Protein AF-A0A379EZR4-F1 (afdb_monomer_lite)

Sequence (82 aa):
MMNEYIKHIRKKVLRSLCNSFPTLVTKLLYYRRFGKRLNLKQPKTFNEKLQWLKLNTYKNNLLVTQCADKYKVREYIKKNTL

Radius of gyration: 16.84 Å; chains: 1; bounding box: 50×25×37 Å

Foldseek 3Di:
DVVVVVVVVVVVVLVVCCVVPVPVSLQVVCCVVPVDGQDLPDHDDPVSVVSNCVVPPQPPDVVNVQCVDPPSVVVVCVVVVD

Organism: Proteus mirabilis (NCBI:txid584)

pLDDT: mean 89.17, std 7.05, range [53.03, 94.94]

Secondary structure (DSSP, 8-state):
-HHHHHHHHHHHHHHHHHHH-HHHHHHHHHHHHHSS---SSS--SHHHHHHHHHHHTGGG-HHHHHHHSTTHHHHHHHHH--

Structure (mmCIF, N/CA/C/O backbone):
data_AF-A0A379EZR4-F1
#
_entry.id   AF-A0A379EZR4-F1
#
loop_
_atom_site.group_PDB
_atom_site.id
_atom_site.type_symbol
_atom_site.label_atom_id
_atom_site.label_alt_id
_atom_site.label_comp_id
_atom_site.label_asym_id
_atom_site.label_entity_id
_atom_site.label_seq_id
_atom_site.pdbx_PDB_ins_code
_atom_site.Cartn_x
_atom_site.Cartn_y
_atom_site.Cartn_z
_atom_site.occupancy
_atom_site.B_iso_or_equiv
_atom_site.auth_seq_id
_atom_site.auth_comp_id
_atom_site.auth_asym_id
_atom_site.auth_atom_id
_atom_site.pdbx_PDB_model_num
ATOM 1 N N . MET A 1 1 ? 26.978 -15.372 -1.184 1.00 60.75 1 MET A N 1
ATOM 2 C CA . MET A 1 1 ? 27.553 -14.138 -0.597 1.00 60.75 1 MET A CA 1
ATOM 3 C C . MET A 1 1 ? 27.276 -12.893 -1.446 1.00 60.75 1 MET A C 1
ATOM 5 O O . MET A 1 1 ? 26.532 -12.035 -0.989 1.00 60.75 1 MET A O 1
ATOM 9 N N . MET A 1 2 ? 27.749 -12.804 -2.698 1.00 64.06 2 MET A N 1
ATOM 10 C CA . MET A 1 2 ? 27.580 -11.605 -3.554 1.00 64.06 2 MET A CA 1
ATOM 11 C C . MET A 1 2 ? 26.105 -11.225 -3.837 1.00 64.06 2 MET A C 1
ATOM 13 O O . MET A 1 2 ? 25.739 -10.052 -3.822 1.00 64.06 2 MET A O 1
ATOM 17 N N . ASN A 1 3 ? 25.224 -12.221 -3.997 1.00 78.00 3 ASN A N 1
ATOM 18 C CA . ASN A 1 3 ? 23.794 -11.999 -4.255 1.00 78.00 3 ASN A CA 1
ATOM 19 C C . ASN A 1 3 ? 23.024 -11.365 -3.085 1.00 78.00 3 ASN A C 1
ATOM 21 O O . ASN A 1 3 ? 22.108 -10.583 -3.332 1.00 78.00 3 ASN A O 1
ATOM 25 N N . GLU A 1 4 ? 23.373 -11.671 -1.833 1.00 83.81 4 GLU A N 1
ATOM 26 C CA . GLU A 1 4 ? 22.700 -11.072 -0.669 1.00 83.81 4 GLU A CA 1
ATOM 27 C C . GLU A 1 4 ? 23.047 -9.585 -0.553 1.00 83.81 4 GLU A C 1
ATOM 29 O O . GLU A 1 4 ? 22.162 -8.737 -0.436 1.00 83.81 4 GLU A O 1
ATOM 34 N N . TYR A 1 5 ? 24.320 -9.236 -0.737 1.00 87.25 5 TYR A N 1
ATOM 35 C CA . TYR A 1 5 ? 24.773 -7.846 -0.737 1.00 87.25 5 TYR A CA 1
ATOM 36 C C . TYR A 1 5 ? 24.085 -7.001 -1.826 1.00 87.25 5 TYR A C 1
ATOM 38 O O . TYR A 1 5 ? 23.550 -5.921 -1.555 1.00 87.25 5 TYR A O 1
ATOM 46 N N . ILE A 1 6 ? 23.982 -7.538 -3.046 1.00 86.94 6 ILE A N 1
ATOM 47 C CA . ILE A 1 6 ? 23.276 -6.883 -4.158 1.00 86.94 6 ILE A CA 1
ATOM 48 C C . ILE A 1 6 ? 21.784 -6.686 -3.838 1.00 86.94 6 ILE A C 1
ATOM 50 O O . ILE A 1 6 ? 21.211 -5.648 -4.187 1.00 86.94 6 ILE A O 1
ATOM 54 N N . LYS A 1 7 ? 21.129 -7.640 -3.156 1.00 84.50 7 LYS A N 1
ATOM 55 C CA . LYS A 1 7 ? 19.731 -7.488 -2.711 1.00 84.50 7 LYS A CA 1
ATOM 56 C C . LYS A 1 7 ? 19.581 -6.327 -1.726 1.00 84.50 7 LYS A C 1
ATOM 58 O O . LYS A 1 7 ? 18.639 -5.542 -1.869 1.00 84.50 7 LYS A O 1
ATOM 63 N N . HIS A 1 8 ? 20.500 -6.177 -0.771 1.00 86.94 8 HIS A N 1
ATOM 64 C CA . HIS A 1 8 ? 20.472 -5.0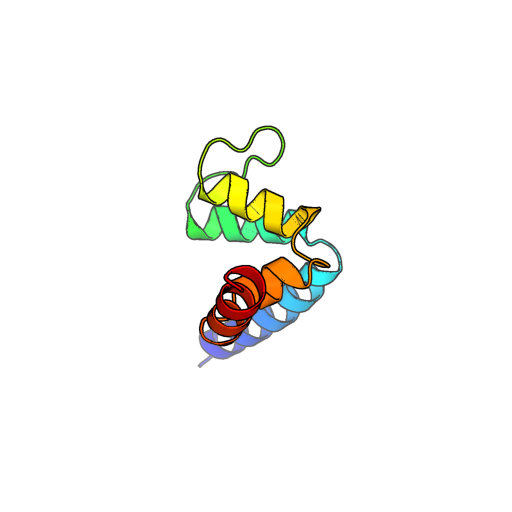75 0.196 1.00 86.94 8 HIS A CA 1
ATOM 65 C C . HIS A 1 8 ? 20.627 -3.709 -0.476 1.00 86.94 8 HIS A C 1
ATOM 67 O O . HIS A 1 8 ? 19.826 -2.805 -0.214 1.00 86.94 8 HIS A O 1
ATOM 73 N N . ILE A 1 9 ? 21.582 -3.577 -1.401 1.00 89.06 9 ILE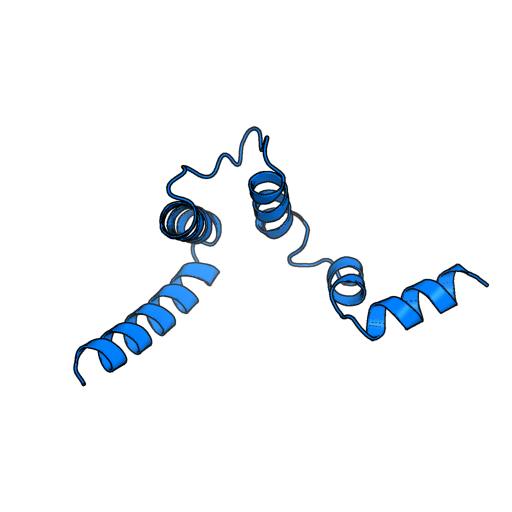 A N 1
ATOM 74 C CA . ILE A 1 9 ? 21.775 -2.344 -2.176 1.00 89.06 9 ILE A CA 1
ATOM 75 C C . ILE A 1 9 ? 20.517 -2.023 -2.981 1.00 89.06 9 ILE A C 1
ATOM 77 O O . ILE A 1 9 ? 19.976 -0.923 -2.871 1.00 89.06 9 ILE A O 1
ATOM 81 N N . ARG A 1 10 ? 19.985 -3.000 -3.727 1.00 86.56 10 ARG A N 1
ATOM 82 C CA . ARG A 1 10 ? 18.749 -2.827 -4.504 1.00 86.56 10 ARG A CA 1
ATOM 83 C C . ARG A 1 10 ? 17.586 -2.372 -3.634 1.00 86.56 10 ARG A C 1
ATOM 85 O O . ARG A 1 10 ? 16.840 -1.491 -4.045 1.00 86.56 10 ARG A O 1
ATOM 92 N N . LYS A 1 11 ? 17.435 -2.933 -2.432 1.00 84.19 11 LYS A N 1
ATOM 93 C CA . LYS A 1 11 ? 16.379 -2.547 -1.487 1.00 84.19 11 LYS A CA 1
ATOM 94 C C . LYS A 1 11 ? 16.551 -1.105 -1.000 1.00 84.19 11 LYS A C 1
ATOM 96 O O . LYS A 1 11 ? 15.561 -0.380 -0.925 1.00 84.19 11 LYS A O 1
ATOM 101 N N . LYS A 1 12 ? 17.784 -0.676 -0.708 1.00 87.06 12 LYS A N 1
ATOM 102 C CA . LYS A 1 12 ? 18.096 0.701 -0.286 1.00 87.06 12 LYS A CA 1
ATOM 103 C C . LYS A 1 12 ? 17.813 1.707 -1.405 1.00 87.06 12 LYS A C 1
ATOM 105 O O . LYS A 1 12 ? 17.111 2.689 -1.178 1.00 87.06 12 LYS A O 1
ATOM 110 N N . VAL A 1 13 ? 18.271 1.407 -2.620 1.00 88.00 13 VAL A N 1
ATOM 111 C CA . VAL A 1 13 ? 18.019 2.219 -3.819 1.00 88.00 13 VAL A CA 1
ATOM 112 C C . VAL A 1 13 ? 16.522 2.300 -4.115 1.00 88.00 13 VAL A C 1
ATOM 114 O O . VAL A 1 13 ? 15.982 3.391 -4.269 1.00 88.00 13 VAL A O 1
ATOM 117 N N . LEU A 1 14 ? 15.818 1.165 -4.104 1.00 85.06 14 LEU A N 1
ATOM 118 C CA . LEU A 1 14 ? 14.375 1.110 -4.334 1.00 85.06 14 LEU A CA 1
ATOM 119 C C . LEU A 1 14 ? 13.600 1.949 -3.312 1.00 85.06 14 LEU A C 1
ATOM 121 O O . LEU A 1 14 ? 12.666 2.648 -3.687 1.00 85.06 14 LEU A O 1
ATOM 125 N N . ARG A 1 15 ? 13.989 1.911 -2.030 1.00 84.81 15 ARG A N 1
ATOM 126 C CA . ARG A 1 15 ? 13.344 2.712 -0.979 1.00 84.81 15 ARG A CA 1
ATOM 127 C C . ARG A 1 15 ? 13.514 4.212 -1.224 1.00 84.81 15 ARG A C 1
ATOM 129 O O . ARG A 1 15 ? 12.555 4.952 -1.039 1.00 84.81 15 ARG A O 1
ATOM 136 N N . SER A 1 16 ? 14.691 4.637 -1.682 1.00 86.25 16 SER A N 1
ATOM 137 C CA . SER A 1 16 ? 14.941 6.031 -2.070 1.00 86.25 16 SER A CA 1
ATOM 138 C C . SER A 1 16 ? 14.085 6.446 -3.277 1.00 86.25 16 SER A C 1
ATOM 140 O O . SER A 1 16 ? 13.375 7.453 -3.242 1.00 86.25 16 SER A O 1
ATOM 142 N N . LEU A 1 17 ? 14.050 5.605 -4.317 1.00 88.19 17 LEU A N 1
ATOM 143 C CA . LEU A 1 17 ? 13.249 5.847 -5.520 1.00 88.19 17 LEU A CA 1
ATOM 144 C C . LEU A 1 17 ? 11.742 5.859 -5.240 1.00 88.19 17 LEU A C 1
ATOM 146 O O . LEU A 1 17 ? 11.022 6.629 -5.866 1.00 88.19 17 LEU A O 1
ATOM 150 N N . CYS A 1 18 ? 11.253 5.049 -4.294 1.00 85.88 18 CYS A N 1
ATOM 151 C CA . CYS A 1 18 ? 9.844 5.038 -3.891 1.00 85.88 18 CYS A CA 1
ATOM 152 C C . CYS A 1 18 ? 9.355 6.411 -3.413 1.00 85.88 18 CYS A C 1
ATOM 154 O O . CYS A 1 18 ? 8.196 6.743 -3.647 1.00 85.88 18 CYS A O 1
ATOM 156 N N . ASN A 1 19 ? 10.211 7.190 -2.747 1.00 82.25 19 ASN A N 1
ATOM 157 C CA . ASN A 1 19 ? 9.837 8.511 -2.248 1.00 82.25 19 ASN A CA 1
ATOM 158 C C . ASN A 1 19 ? 9.782 9.549 -3.373 1.00 82.25 19 ASN A C 1
ATOM 160 O O . ASN A 1 19 ? 8.871 10.371 -3.389 1.00 82.25 19 ASN A O 1
ATOM 164 N N . SER A 1 20 ? 10.724 9.483 -4.316 1.00 86.31 20 SER A N 1
ATOM 165 C CA . SER A 1 20 ? 10.839 10.464 -5.405 1.00 86.31 20 SER A CA 1
ATOM 166 C C . SER A 1 20 ? 9.881 10.168 -6.566 1.00 86.31 20 SER A C 1
ATOM 168 O O . SER A 1 20 ? 9.243 11.066 -7.100 1.00 86.31 20 SER A O 1
ATOM 170 N N . PHE A 1 21 ? 9.736 8.891 -6.938 1.00 90.75 21 PHE A N 1
ATOM 171 C CA . PHE A 1 21 ? 8.943 8.439 -8.086 1.00 90.75 21 PHE A CA 1
ATOM 172 C C . PHE A 1 21 ? 8.019 7.264 -7.716 1.00 90.75 21 PHE A C 1
ATOM 174 O O . PHE A 1 21 ? 8.173 6.146 -8.229 1.00 90.75 21 PHE A O 1
ATOM 181 N N . PRO A 1 22 ? 7.017 7.486 -6.847 1.00 89.94 22 PRO A N 1
ATOM 182 C CA . PRO A 1 22 ? 6.170 6.416 -6.315 1.00 89.94 22 PRO A CA 1
ATOM 183 C C . PRO A 1 22 ? 5.393 5.658 -7.401 1.00 89.94 22 PRO A C 1
ATOM 185 O O . PRO A 1 22 ? 5.229 4.438 -7.321 1.00 89.94 22 PRO A O 1
ATOM 188 N N . THR A 1 23 ? 4.937 6.350 -8.447 1.00 91.75 23 THR A N 1
ATOM 189 C CA . THR A 1 23 ? 4.139 5.763 -9.535 1.00 91.75 23 THR A CA 1
ATOM 190 C C . THR A 1 23 ? 4.970 4.836 -10.424 1.00 91.75 23 THR A C 1
ATOM 192 O O . THR A 1 23 ? 4.543 3.715 -10.707 1.00 91.75 23 THR A O 1
ATOM 195 N N . LEU A 1 24 ? 6.169 5.265 -10.833 1.00 90.94 24 LEU A N 1
ATOM 196 C CA . LEU A 1 24 ? 7.083 4.479 -11.669 1.00 90.94 24 LEU A CA 1
ATOM 197 C C . LEU A 1 24 ? 7.544 3.217 -10.943 1.00 90.94 24 LEU A C 1
ATOM 199 O O . LEU A 1 24 ? 7.457 2.117 -11.492 1.00 90.94 24 LEU A O 1
ATOM 203 N N . VAL A 1 25 ? 7.951 3.360 -9.679 1.00 93.12 25 VAL A N 1
ATOM 204 C CA . VAL A 1 25 ? 8.385 2.221 -8.869 1.00 93.12 25 VAL A CA 1
ATOM 205 C C . VAL A 1 25 ? 7.239 1.233 -8.651 1.00 93.12 25 VAL A C 1
ATOM 207 O O . VAL A 1 25 ? 7.432 0.025 -8.783 1.00 93.12 25 VAL A O 1
ATOM 210 N N . THR A 1 26 ? 6.023 1.720 -8.394 1.00 93.25 26 THR A N 1
ATOM 211 C CA . THR A 1 26 ? 4.852 0.848 -8.220 1.00 93.25 26 THR A CA 1
ATOM 212 C C . THR A 1 26 ? 4.520 0.079 -9.501 1.00 93.25 26 THR A C 1
ATOM 214 O O . THR A 1 26 ? 4.279 -1.125 -9.430 1.00 93.25 26 THR A O 1
ATOM 217 N N . LYS A 1 27 ? 4.584 0.717 -10.680 1.00 93.75 27 LYS A N 1
ATOM 218 C CA . LYS A 1 27 ? 4.403 0.033 -11.975 1.00 93.75 27 LYS A CA 1
ATOM 219 C C . LYS A 1 27 ? 5.458 -1.053 -12.204 1.00 93.75 27 LYS A C 1
ATOM 221 O O . LYS A 1 27 ? 5.105 -2.162 -12.601 1.00 93.75 27 LYS A O 1
ATOM 226 N N . LEU A 1 28 ? 6.728 -0.758 -11.915 1.00 92.75 28 LEU A N 1
ATOM 227 C CA . LEU A 1 28 ? 7.834 -1.706 -12.066 1.00 92.75 28 LEU A CA 1
ATOM 228 C C . LEU A 1 28 ? 7.674 -2.921 -11.142 1.00 92.75 28 LEU A C 1
ATOM 230 O O . LEU A 1 28 ? 7.800 -4.063 -11.583 1.00 92.75 28 LEU A O 1
ATOM 234 N N . LEU A 1 29 ? 7.372 -2.686 -9.862 1.00 92.50 29 LEU A N 1
ATOM 235 C CA . LEU A 1 29 ? 7.172 -3.754 -8.880 1.00 92.50 29 LEU A CA 1
ATOM 236 C C . LEU A 1 29 ? 5.946 -4.608 -9.206 1.00 92.50 29 LEU A C 1
ATOM 238 O O . LEU A 1 29 ? 5.996 -5.828 -9.052 1.00 92.50 29 LEU A O 1
ATOM 242 N N . TYR A 1 30 ? 4.869 -3.980 -9.681 1.00 94.81 30 TYR A N 1
ATOM 243 C CA . TYR A 1 30 ? 3.672 -4.683 -10.121 1.00 94.81 30 TYR A CA 1
ATOM 244 C C . TYR A 1 30 ? 3.971 -5.599 -11.311 1.00 94.81 30 TYR A C 1
ATOM 246 O O . TYR A 1 30 ? 3.646 -6.783 -11.262 1.00 94.81 30 TYR A O 1
ATOM 254 N N . TYR A 1 31 ? 4.674 -5.089 -12.327 1.00 94.81 31 TYR A N 1
ATOM 255 C CA . TYR A 1 31 ? 5.088 -5.884 -13.483 1.00 94.81 31 TYR A CA 1
ATOM 256 C C . TYR A 1 31 ? 5.995 -7.049 -13.080 1.00 94.81 31 TYR A C 1
ATOM 258 O O . TYR A 1 31 ? 5.751 -8.183 -13.474 1.00 94.81 31 TYR A O 1
ATOM 266 N N . ARG A 1 32 ? 6.987 -6.803 -12.217 1.00 92.25 32 ARG A N 1
ATOM 267 C CA . ARG A 1 32 ? 7.898 -7.848 -11.731 1.00 92.25 32 ARG A CA 1
ATOM 268 C C . ARG A 1 32 ? 7.182 -8.961 -10.956 1.00 92.25 32 ARG A C 1
ATOM 270 O O . ARG A 1 32 ? 7.656 -10.090 -10.970 1.00 92.25 32 ARG A O 1
ATOM 277 N N . ARG A 1 33 ? 6.091 -8.652 -10.245 1.00 92.31 33 ARG A N 1
ATOM 278 C CA . ARG A 1 33 ? 5.359 -9.626 -9.416 1.00 92.31 33 ARG A CA 1
ATOM 279 C C . ARG A 1 33 ? 4.257 -10.361 -10.178 1.00 92.31 33 ARG A C 1
ATOM 281 O O . ARG A 1 33 ? 4.080 -11.549 -9.957 1.00 92.31 33 ARG A O 1
ATOM 288 N N . PHE A 1 34 ? 3.508 -9.657 -11.022 1.00 92.19 34 PHE A N 1
ATOM 289 C CA . PHE A 1 34 ? 2.318 -10.198 -11.689 1.00 92.19 34 PHE A CA 1
ATOM 290 C C . PHE A 1 34 ? 2.521 -10.475 -13.184 1.00 92.19 34 PHE A C 1
ATOM 292 O O . PHE A 1 34 ? 1.628 -11.034 -13.814 1.00 92.19 34 PHE A O 1
ATOM 299 N N . GLY A 1 35 ? 3.638 -10.039 -13.775 1.00 92.88 35 GLY A N 1
ATOM 300 C CA . GLY A 1 35 ? 3.909 -10.172 -15.212 1.00 92.88 35 GLY A CA 1
ATOM 301 C C . GLY A 1 35 ? 3.014 -9.306 -16.107 1.00 92.88 35 GLY A C 1
ATOM 302 O O . GLY A 1 35 ? 3.002 -9.481 -17.320 1.00 92.88 35 GLY A O 1
ATOM 303 N N . LYS A 1 36 ? 2.238 -8.376 -15.534 1.00 92.38 36 LYS A N 1
ATOM 304 C CA . LYS A 1 36 ? 1.263 -7.537 -16.252 1.00 92.38 36 LYS A CA 1
ATOM 305 C C . LYS A 1 36 ? 1.552 -6.059 -16.031 1.00 92.38 36 LYS A C 1
ATOM 307 O O . LYS A 1 36 ? 2.041 -5.663 -14.974 1.00 92.38 36 LYS A O 1
ATOM 312 N N . ARG A 1 37 ? 1.255 -5.223 -17.028 1.00 92.50 37 ARG A N 1
ATOM 313 C CA . ARG A 1 37 ? 1.400 -3.764 -16.908 1.00 92.50 37 ARG A CA 1
ATOM 314 C C . ARG A 1 37 ? 0.295 -3.217 -16.003 1.00 92.50 37 ARG A C 1
ATOM 316 O O . ARG A 1 37 ? -0.870 -3.531 -16.206 1.00 92.50 37 ARG A O 1
ATOM 323 N N . LEU A 1 38 ? 0.664 -2.399 -15.018 1.00 93.44 38 LEU A N 1
ATOM 324 C CA . LEU A 1 38 ? -0.290 -1.778 -14.099 1.00 93.44 38 LEU A CA 1
ATOM 325 C C . LEU A 1 38 ? -1.075 -0.664 -14.809 1.00 93.44 38 LEU A C 1
ATOM 327 O O . LEU A 1 38 ? -0.496 0.375 -15.148 1.00 93.44 38 LEU A O 1
ATOM 331 N N . ASN A 1 39 ? -2.384 -0.855 -14.993 1.00 92.62 39 ASN A N 1
ATOM 332 C CA . ASN A 1 39 ? -3.265 0.179 -15.528 1.00 92.62 39 ASN A CA 1
ATOM 333 C C . ASN A 1 39 ? -3.812 1.076 -14.404 1.00 92.62 39 ASN A C 1
ATOM 335 O O . ASN A 1 39 ? -4.678 0.670 -13.634 1.00 92.62 39 ASN A O 1
ATOM 339 N N . LEU A 1 40 ? -3.310 2.313 -14.328 1.00 91.75 40 LEU A N 1
ATOM 340 C CA . LEU A 1 40 ? -3.783 3.332 -13.379 1.00 91.75 40 LEU A CA 1
ATOM 341 C C . LEU A 1 40 ? -4.855 4.270 -13.964 1.00 91.75 40 LEU A C 1
ATOM 343 O O . LEU A 1 40 ? -5.422 5.051 -13.209 1.00 91.75 40 LEU A O 1
ATOM 347 N N . LYS A 1 41 ? -5.119 4.231 -15.280 1.00 91.69 41 LYS A N 1
ATOM 348 C CA . LYS A 1 41 ? -6.146 5.079 -15.918 1.00 91.69 41 LYS A CA 1
ATOM 349 C C . LYS A 1 41 ? -7.541 4.475 -15.757 1.00 91.69 41 LYS A C 1
ATOM 351 O O . LYS A 1 41 ? -8.481 5.181 -15.425 1.00 91.69 41 LYS A O 1
ATOM 356 N N . GLN A 1 42 ? -7.655 3.167 -15.975 1.00 93.56 42 GLN A N 1
ATOM 357 C CA . GLN A 1 42 ? -8.877 2.393 -15.752 1.00 93.56 42 GLN A CA 1
ATOM 358 C C . GLN A 1 42 ? -8.510 1.059 -15.089 1.00 93.56 42 GLN A C 1
ATOM 360 O O . GLN A 1 42 ? -8.290 0.065 -15.788 1.00 93.56 42 GLN A O 1
ATOM 365 N N . PRO A 1 43 ? -8.383 1.030 -13.750 1.00 93.19 43 PRO A N 1
ATOM 366 C CA . PRO A 1 43 ? -8.071 -0.196 -13.028 1.00 93.19 43 PRO A CA 1
ATOM 367 C C . PRO A 1 43 ? -9.257 -1.170 -13.098 1.00 93.19 43 PRO A C 1
ATOM 369 O O . PRO A 1 43 ? -10.355 -0.859 -12.634 1.00 93.19 43 PRO A O 1
ATOM 372 N N . LYS A 1 44 ? -9.046 -2.363 -13.666 1.00 92.25 44 LYS A N 1
ATOM 373 C CA . LYS A 1 44 ? -10.109 -3.372 -13.835 1.00 92.25 44 LYS A CA 1
ATOM 374 C C . LYS A 1 44 ? -10.072 -4.4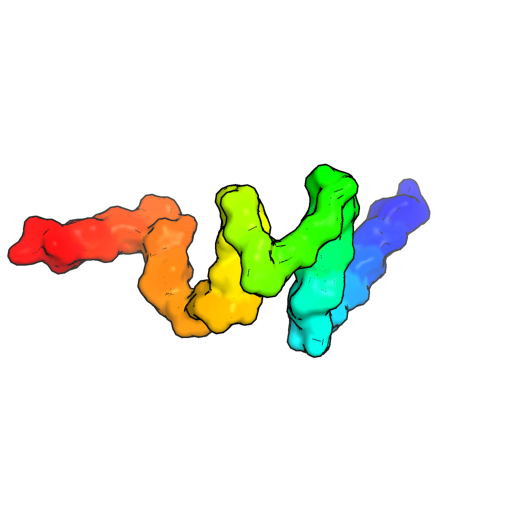06 -12.719 1.00 92.25 44 LYS A C 1
ATOM 376 O O . LYS A 1 44 ? -11.095 -4.712 -12.109 1.00 92.25 44 LYS A O 1
ATOM 381 N N . THR A 1 45 ? -8.883 -4.915 -12.422 1.00 93.75 45 THR A N 1
ATOM 382 C CA . THR A 1 45 ? -8.673 -5.952 -11.409 1.00 93.75 45 THR A CA 1
ATOM 383 C C . THR A 1 45 ? -8.637 -5.368 -9.999 1.00 93.75 45 THR A C 1
ATOM 385 O O . THR A 1 45 ? -8.286 -4.204 -9.796 1.00 93.75 45 THR A O 1
ATOM 388 N N . PHE A 1 46 ? -8.950 -6.196 -9.000 1.00 94.31 46 PHE A N 1
ATOM 389 C CA . PHE A 1 46 ? -8.845 -5.812 -7.590 1.00 94.31 46 PHE A CA 1
ATOM 390 C C . PHE A 1 46 ? -7.452 -5.260 -7.245 1.00 94.31 46 PHE A C 1
ATOM 392 O O . PHE A 1 46 ? -7.334 -4.206 -6.626 1.00 94.31 46 PHE A O 1
ATOM 399 N N . ASN A 1 47 ? -6.391 -5.914 -7.728 1.00 94.00 47 ASN A N 1
ATOM 400 C CA . ASN A 1 47 ? -5.018 -5.489 -7.466 1.00 94.00 47 ASN A CA 1
ATOM 401 C C . ASN A 1 47 ? -4.688 -4.129 -8.099 1.00 94.00 47 ASN A C 1
ATOM 403 O O . ASN A 1 47 ? -4.006 -3.323 -7.472 1.00 94.00 47 ASN A O 1
ATOM 407 N N . GLU A 1 48 ? -5.174 -3.843 -9.310 1.00 94.75 48 GLU A N 1
ATOM 408 C CA . GLU A 1 48 ? -4.995 -2.528 -9.940 1.00 94.75 48 GLU A CA 1
ATOM 409 C C . GLU A 1 48 ? -5.724 -1.433 -9.164 1.00 94.75 48 GLU A C 1
ATOM 411 O O . GLU A 1 48 ? -5.141 -0.380 -8.902 1.00 94.75 48 GLU A O 1
ATOM 416 N N . LYS A 1 49 ? -6.967 -1.702 -8.741 1.00 94.88 49 LYS A N 1
ATOM 417 C CA . LYS A 1 49 ? -7.754 -0.775 -7.915 1.00 94.88 49 LYS A CA 1
ATOM 418 C C . LYS A 1 49 ? -7.042 -0.500 -6.592 1.00 94.88 49 LYS A C 1
ATOM 420 O O . LYS A 1 49 ? -6.900 0.654 -6.197 1.00 94.88 49 LYS A O 1
ATOM 425 N N . LEU A 1 50 ? -6.504 -1.539 -5.956 1.00 94.38 50 LEU A N 1
ATOM 426 C CA . LEU A 1 50 ? -5.750 -1.418 -4.711 1.00 94.38 50 LEU A CA 1
ATOM 427 C C . LEU A 1 50 ? -4.470 -0.583 -4.881 1.00 94.38 50 LEU A C 1
ATOM 429 O O . LEU A 1 50 ? -4.193 0.286 -4.056 1.00 94.38 50 LEU A O 1
ATOM 433 N N . GLN A 1 51 ? -3.693 -0.801 -5.949 1.00 94.62 51 GLN A N 1
ATOM 434 C CA . GLN A 1 51 ? -2.497 0.014 -6.210 1.00 94.62 51 GLN A CA 1
ATOM 435 C C . GLN A 1 51 ? -2.846 1.465 -6.554 1.00 94.62 51 GLN A C 1
ATOM 437 O O . GLN A 1 51 ? -2.108 2.373 -6.173 1.00 94.62 51 GLN A O 1
ATOM 442 N N . TRP A 1 52 ? -3.969 1.702 -7.234 1.00 94.94 52 TRP A N 1
ATOM 443 C CA . TRP A 1 52 ? -4.465 3.052 -7.486 1.00 94.94 52 TRP A CA 1
ATOM 444 C C . TRP A 1 52 ? -4.830 3.765 -6.177 1.00 94.94 52 TRP A C 1
ATOM 446 O O . TRP A 1 52 ? -4.372 4.883 -5.945 1.00 94.94 52 TRP A O 1
ATOM 456 N N . LEU A 1 53 ? -5.571 3.102 -5.283 1.00 93.62 53 LEU A N 1
ATOM 457 C CA . LEU A 1 53 ? -5.947 3.653 -3.975 1.00 93.62 53 LEU A CA 1
ATOM 458 C C . LEU A 1 53 ? -4.718 3.944 -3.106 1.00 93.62 53 LEU A C 1
ATOM 460 O O . LEU A 1 53 ? -4.603 5.022 -2.525 1.00 93.62 53 LEU A O 1
ATOM 464 N N . LYS A 1 54 ? -3.742 3.029 -3.100 1.00 91.69 54 LYS A N 1
ATOM 465 C CA . LYS A 1 54 ? -2.454 3.215 -2.420 1.00 91.69 54 LYS A CA 1
ATOM 466 C C . LYS A 1 54 ? -1.744 4.508 -2.841 1.00 91.69 54 LYS A C 1
ATOM 468 O O . LYS A 1 54 ? -1.163 5.181 -1.993 1.00 91.69 54 LYS A O 1
ATOM 473 N N . LEU A 1 55 ? -1.749 4.821 -4.138 1.00 91.75 55 LEU A N 1
ATOM 474 C CA . LEU A 1 55 ? -1.034 5.973 -4.691 1.00 91.75 55 LEU A CA 1
ATOM 475 C C . LEU A 1 55 ? -1.788 7.295 -4.509 1.00 91.75 55 LEU A C 1
ATOM 477 O O . LEU A 1 55 ? -1.138 8.314 -4.301 1.00 91.75 55 LEU A O 1
ATOM 481 N N . ASN A 1 56 ? -3.121 7.279 -4.591 1.00 90.50 56 ASN A N 1
ATOM 482 C CA . ASN A 1 56 ? -3.922 8.505 -4.626 1.00 90.50 56 ASN A CA 1
ATOM 483 C C . ASN A 1 56 ? -4.527 8.882 -3.269 1.00 90.50 56 ASN A C 1
ATOM 485 O O . ASN A 1 56 ? -4.495 10.049 -2.897 1.00 90.50 56 ASN A O 1
ATOM 489 N N . THR A 1 57 ? -5.088 7.923 -2.525 1.00 87.75 57 THR A N 1
ATOM 490 C CA . THR A 1 57 ? -5.965 8.230 -1.379 1.00 87.75 57 THR A CA 1
ATOM 491 C C . THR A 1 57 ? -5.431 7.713 -0.045 1.00 87.75 57 THR A C 1
ATOM 493 O O . THR A 1 57 ? -5.575 8.378 0.977 1.00 87.75 57 THR A O 1
ATOM 496 N N . TYR A 1 58 ? -4.789 6.543 -0.019 1.00 89.31 58 TYR A N 1
ATOM 497 C CA . TYR A 1 58 ? -4.471 5.856 1.241 1.00 89.31 58 TYR A CA 1
ATOM 498 C C . TYR A 1 58 ? -3.249 6.407 1.981 1.00 89.31 58 TYR A C 1
ATOM 500 O O . TYR A 1 58 ? -3.118 6.158 3.175 1.00 89.31 58 TYR A O 1
ATOM 508 N N . LYS A 1 59 ? -2.371 7.172 1.319 1.00 81.50 59 LYS A N 1
ATOM 509 C CA . LYS A 1 59 ? -1.121 7.665 1.927 1.00 81.50 59 LYS A CA 1
ATOM 510 C C . LYS A 1 59 ? -1.353 8.508 3.190 1.00 81.50 59 LYS A C 1
ATOM 512 O O . LYS A 1 59 ? -0.579 8.393 4.131 1.00 81.50 59 LYS A O 1
ATOM 517 N N . ASN A 1 60 ? -2.412 9.318 3.208 1.00 84.38 60 ASN A N 1
ATOM 518 C CA . ASN A 1 60 ? -2.672 10.289 4.276 1.00 84.38 60 ASN A CA 1
ATOM 519 C C . ASN A 1 60 ? -3.964 9.988 5.054 1.00 84.38 60 ASN A C 1
ATOM 521 O O . ASN A 1 60 ? -4.439 10.834 5.805 1.00 84.38 60 ASN A O 1
ATOM 525 N N . ASN A 1 61 ? -4.566 8.809 4.861 1.00 90.31 61 ASN A N 1
ATOM 526 C CA . ASN A 1 61 ? -5.848 8.484 5.474 1.00 90.31 61 ASN A CA 1
ATOM 527 C C . ASN A 1 61 ? -5.656 7.656 6.757 1.00 90.31 61 ASN A C 1
ATOM 529 O O . ASN A 1 61 ? -5.331 6.464 6.722 1.00 90.31 61 ASN A O 1
ATOM 533 N N . LEU A 1 62 ? -5.882 8.307 7.902 1.00 90.00 62 LEU A N 1
ATOM 534 C CA . LEU A 1 62 ? -5.768 7.690 9.224 1.00 90.00 62 LEU A CA 1
ATOM 535 C C . LEU A 1 62 ? -6.789 6.568 9.434 1.00 90.00 62 LEU A C 1
ATOM 537 O O . LEU A 1 62 ? -6.440 5.557 10.035 1.00 90.00 62 LEU A O 1
ATOM 541 N N . LEU A 1 63 ? -8.003 6.694 8.885 1.00 91.56 63 LEU A N 1
ATOM 542 C CA . LEU A 1 63 ? -9.022 5.643 8.972 1.00 91.56 63 LEU A CA 1
ATOM 543 C C . LEU A 1 63 ? -8.576 4.392 8.225 1.00 91.56 63 LEU A C 1
ATOM 545 O O . LEU A 1 63 ? -8.690 3.291 8.747 1.00 91.56 63 LEU A O 1
ATOM 549 N N . VAL A 1 64 ? -7.995 4.545 7.033 1.00 91.44 64 VAL A N 1
ATOM 550 C CA . VAL A 1 64 ? -7.455 3.402 6.280 1.00 91.44 64 VAL A CA 1
ATOM 551 C C . VAL A 1 64 ? -6.338 2.717 7.069 1.00 91.44 64 VAL A C 1
ATOM 553 O O . VAL A 1 64 ? -6.282 1.492 7.111 1.00 91.44 64 VAL A O 1
ATOM 556 N N . THR A 1 65 ? -5.486 3.494 7.742 1.00 91.00 65 THR A N 1
ATOM 557 C CA . THR A 1 65 ? -4.422 2.957 8.605 1.00 91.00 65 THR A CA 1
ATOM 558 C C . THR A 1 65 ? -4.997 2.227 9.822 1.00 91.00 65 THR A C 1
ATOM 560 O O . THR A 1 65 ? -4.534 1.140 10.159 1.00 91.00 65 THR A O 1
ATOM 563 N N . GLN A 1 66 ? -6.032 2.785 10.454 1.00 92.62 66 GLN A N 1
ATOM 564 C CA . GLN A 1 66 ? -6.731 2.174 11.584 1.00 92.62 66 GLN A CA 1
ATOM 565 C C . GLN A 1 66 ? -7.434 0.872 11.179 1.00 92.62 66 GLN A C 1
ATOM 567 O O . GLN A 1 66 ? -7.342 -0.119 11.896 1.00 92.62 66 GLN A O 1
ATOM 572 N N . CYS A 1 67 ? -8.087 0.853 10.017 1.00 91.75 67 CYS A N 1
ATOM 573 C CA . CYS A 1 67 ? -8.794 -0.316 9.500 1.00 91.75 67 CYS A CA 1
ATOM 574 C C . CYS A 1 67 ? -7.854 -1.402 8.958 1.00 91.75 67 CYS A C 1
ATOM 576 O O . CYS A 1 67 ? -8.224 -2.574 8.943 1.00 91.75 67 CYS A O 1
ATOM 578 N N . ALA A 1 68 ? -6.646 -1.042 8.512 1.00 89.69 68 ALA A N 1
ATOM 579 C CA . ALA A 1 68 ? -5.632 -2.005 8.083 1.00 89.69 68 ALA A CA 1
ATOM 580 C C . ALA A 1 68 ? -4.984 -2.750 9.265 1.00 89.69 68 ALA A C 1
ATOM 582 O O . ALA A 1 68 ? -4.450 -3.847 9.087 1.00 89.69 68 ALA A O 1
ATOM 583 N N . ASP A 1 69 ? -5.022 -2.168 10.465 1.00 93.81 69 ASP A N 1
ATOM 584 C CA . ASP A 1 69 ? -4.511 -2.783 11.684 1.00 93.81 69 ASP A CA 1
ATOM 585 C C . ASP A 1 69 ? -5.553 -3.744 12.287 1.00 93.81 69 ASP A C 1
ATOM 587 O O . ASP A 1 69 ? -6.664 -3.356 12.656 1.00 93.81 69 ASP A O 1
ATOM 591 N N . LYS A 1 70 ? -5.174 -5.024 12.406 1.00 90.31 70 LYS A N 1
ATOM 592 C CA . LYS A 1 70 ? -6.050 -6.116 12.869 1.00 90.31 70 LYS A CA 1
ATOM 593 C C . LYS A 1 70 ? -6.624 -5.885 14.274 1.00 90.31 70 LYS A C 1
ATOM 595 O O . LYS A 1 70 ? -7.697 -6.411 14.577 1.00 90.31 70 LYS A O 1
ATOM 600 N N . TYR A 1 71 ? -5.920 -5.149 15.132 1.00 94.12 71 TYR A N 1
ATOM 601 C CA . TYR A 1 71 ? -6.367 -4.860 16.490 1.00 94.12 71 TYR A CA 1
ATOM 602 C C . TYR A 1 71 ? -7.143 -3.543 16.542 1.00 94.12 71 TYR A C 1
ATOM 604 O O . TYR A 1 71 ? -8.266 -3.532 17.048 1.00 94.12 71 TYR A O 1
ATOM 612 N N . LYS A 1 72 ? -6.617 -2.467 15.943 1.00 92.81 72 LYS A N 1
ATOM 613 C CA . LYS A 1 72 ? -7.254 -1.135 15.995 1.00 92.81 72 LYS A CA 1
ATOM 614 C C . LYS A 1 72 ? -8.590 -1.069 15.258 1.00 92.81 72 LYS A C 1
ATOM 616 O O . LYS A 1 72 ? -9.461 -0.289 15.642 1.00 92.81 72 LYS A O 1
ATOM 621 N N . VAL A 1 73 ? -8.802 -1.909 14.243 1.00 93.94 73 VAL A N 1
ATOM 622 C CA . VAL A 1 73 ? -10.105 -1.985 13.566 1.00 93.94 73 VAL A CA 1
ATOM 623 C C . VAL A 1 73 ? -11.223 -2.424 14.519 1.00 93.94 73 VAL A C 1
ATOM 625 O O . VAL A 1 73 ? -12.358 -1.979 14.383 1.00 93.94 73 VAL A O 1
ATOM 628 N N . ARG A 1 74 ? -10.920 -3.244 15.536 1.00 92.88 74 ARG A N 1
ATOM 629 C CA . ARG A 1 74 ? -11.921 -3.684 16.523 1.00 92.88 74 ARG A CA 1
ATOM 630 C C . ARG A 1 74 ? -12.396 -2.523 17.391 1.00 92.88 74 ARG A C 1
ATOM 632 O O . ARG A 1 74 ? -13.578 -2.450 17.705 1.00 92.88 74 ARG A O 1
ATOM 639 N N . GLU A 1 75 ? -11.490 -1.619 17.755 1.00 91.94 75 GLU A N 1
ATOM 640 C CA . GLU A 1 75 ? -11.826 -0.393 18.488 1.00 91.94 75 GLU A CA 1
ATOM 641 C C . GLU A 1 75 ? -12.696 0.534 17.636 1.00 91.94 75 GLU A C 1
ATOM 643 O O . GLU A 1 75 ? -13.698 1.052 18.124 1.00 91.94 75 GLU A O 1
ATOM 648 N N . TYR A 1 76 ? -12.365 0.683 16.347 1.00 92.00 76 TYR A N 1
ATOM 649 C CA . TYR A 1 76 ? -13.169 1.458 15.399 1.00 92.00 76 TYR A CA 1
ATOM 650 C C . TYR A 1 76 ? -14.605 0.926 15.290 1.00 92.00 76 TYR A C 1
ATOM 652 O O . TYR A 1 76 ? -15.554 1.701 15.369 1.00 92.00 76 TYR A O 1
ATOM 660 N N . ILE A 1 77 ? -14.775 -0.395 15.161 1.00 92.00 77 ILE A N 1
ATOM 661 C CA . ILE A 1 77 ? -16.102 -1.025 15.096 1.00 92.00 77 ILE A CA 1
ATOM 662 C C . ILE A 1 77 ? -16.866 -0.793 16.403 1.00 92.00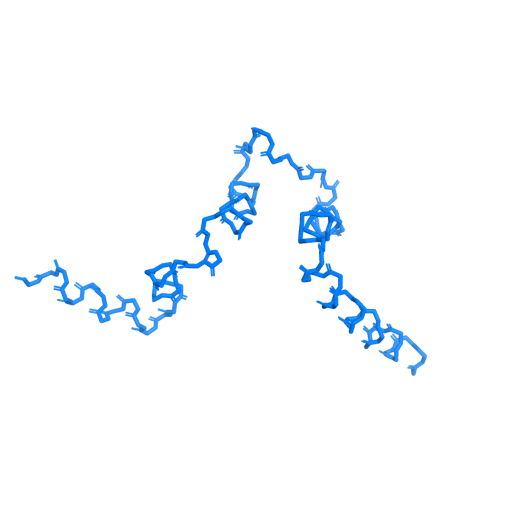 77 ILE A C 1
ATOM 664 O O . ILE A 1 77 ? -18.005 -0.338 16.358 1.00 92.00 77 ILE A O 1
ATOM 668 N N . LYS A 1 78 ? -16.240 -1.038 17.564 1.00 92.62 78 LYS A N 1
ATOM 669 C CA . LYS A 1 78 ? -16.871 -0.808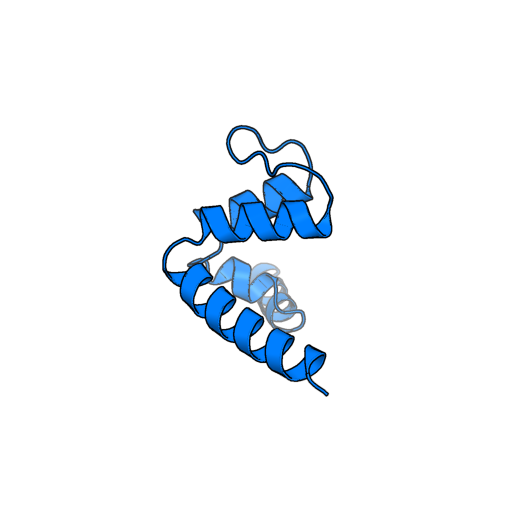 18.876 1.00 92.62 78 LYS A CA 1
ATOM 670 C C . LYS A 1 78 ? -17.351 0.633 19.048 1.00 92.62 78 LYS A C 1
ATOM 672 O O . LYS A 1 78 ? -18.447 0.836 19.549 1.00 92.62 78 LYS A O 1
ATOM 677 N N . LYS A 1 79 ?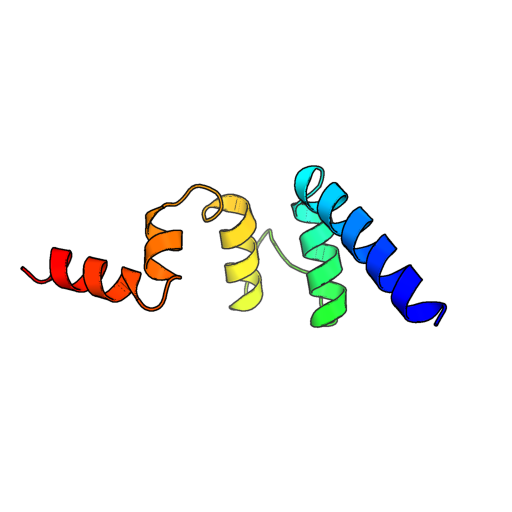 -16.557 1.613 18.607 1.00 90.19 79 LYS A N 1
ATOM 678 C CA . LYS A 1 79 ? -16.916 3.036 18.670 1.00 90.19 79 LYS A CA 1
ATOM 679 C C . LYS A 1 79 ? -18.124 3.395 17.794 1.00 90.19 79 LYS A C 1
ATOM 681 O O . LYS A 1 79 ? -18.850 4.305 18.157 1.00 90.19 79 LYS A O 1
ATOM 686 N N . ASN A 1 80 ? -18.313 2.723 16.657 1.00 82.06 80 ASN A N 1
ATOM 687 C CA . ASN A 1 80 ? -19.392 3.027 15.704 1.00 82.06 80 ASN A CA 1
ATOM 688 C C . ASN A 1 80 ? -20.647 2.152 15.873 1.00 82.06 80 ASN A C 1
ATOM 690 O O . ASN A 1 80 ? -21.616 2.352 15.150 1.00 82.06 80 ASN A O 1
ATOM 694 N N . THR A 1 81 ? -20.609 1.146 16.753 1.00 78.12 81 THR A N 1
ATOM 695 C CA . THR A 1 81 ? -21.737 0.224 17.011 1.00 78.12 81 THR A CA 1
ATOM 696 C C . THR A 1 81 ? -22.495 0.588 18.302 1.00 78.12 81 THR A C 1
ATOM 698 O O . THR A 1 81 ? -23.411 -0.127 18.695 1.00 78.12 81 THR A O 1
ATOM 701 N N . LEU A 1 82 ? -22.114 1.686 18.961 1.00 53.03 82 LEU A N 1
ATOM 702 C CA . LEU A 1 82 ? -22.782 2.291 20.118 1.00 53.03 82 LEU A CA 1
ATOM 703 C C . LEU A 1 82 ? -23.313 3.667 19.713 1.00 53.03 82 LEU A C 1
ATOM 705 O O . LEU A 1 82 ? -24.407 4.023 20.195 1.00 53.03 82 LEU A O 1
#